Protein AF-A0A0C3CLH8-F1 (afdb_monomer_lite)

Secondary structure (DSSP, 8-state):
--EEPPEEEEEEEE-TT---SS---TT-HHHHHHHTEEEEEESSS---HHHHHHHHHHHHHHHHHHHTT-SSS---EEE-SS-EEE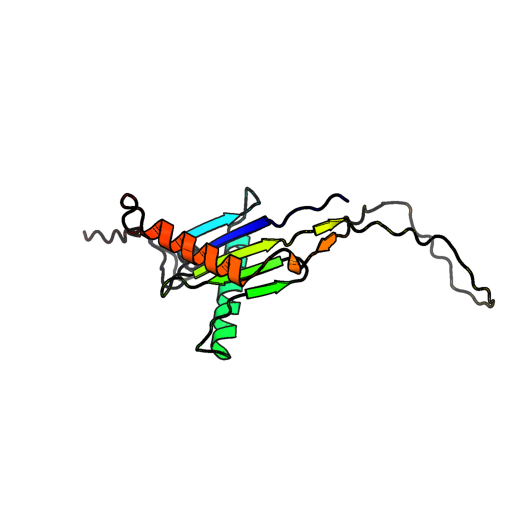EEEEETTEEEEEEEEPPEEEPP-----------------------------PPPPEEE-GGG--HHHHHHHHHHHHHHHHH-TTS------------

Structure (mmCIF, N/CA/C/O backbone):
data_AF-A0A0C3CLH8-F1
#
_entry.id   AF-A0A0C3CLH8-F1
#
loop_
_atom_site.group_PDB
_atom_site.id
_atom_site.type_symbol
_atom_site.label_atom_id
_atom_site.label_alt_id
_atom_site.label_comp_id
_atom_site.label_asym_id
_atom_site.label_entity_id
_atom_site.label_seq_id
_atom_site.pdbx_PDB_ins_code
_atom_site.Cartn_x
_atom_site.Cartn_y
_atom_site.Cartn_z
_atom_site.occupancy
_atom_site.B_iso_or_equiv
_atom_site.auth_seq_id
_atom_site.auth_comp_id
_atom_site.auth_asym_id
_atom_site.auth_atom_id
_atom_site.pdbx_PDB_model_num
ATOM 1 N N . MET A 1 1 ? 15.131 -11.793 -25.427 1.00 56.31 1 MET A N 1
ATOM 2 C CA . MET A 1 1 ? 14.431 -10.595 -24.914 1.00 56.31 1 MET A CA 1
ATOM 3 C C . MET A 1 1 ? 14.624 -10.549 -23.406 1.00 56.31 1 MET A C 1
ATOM 5 O O . MET A 1 1 ? 14.228 -11.497 -22.740 1.00 56.31 1 MET A O 1
ATOM 9 N N . SER A 1 2 ? 15.287 -9.527 -22.866 1.00 78.94 2 SER A N 1
ATOM 10 C CA . SER A 1 2 ? 15.474 -9.375 -21.417 1.00 78.94 2 SER A CA 1
ATOM 11 C C . SER A 1 2 ? 14.158 -8.915 -20.776 1.00 78.94 2 SER A C 1
ATOM 13 O O . SER A 1 2 ? 13.813 -7.735 -20.797 1.00 78.94 2 SER A O 1
ATOM 15 N N . ARG A 1 3 ? 13.374 -9.865 -20.256 1.00 85.56 3 ARG A N 1
ATOM 16 C CA . ARG A 1 3 ? 12.153 -9.575 -19.494 1.00 85.56 3 ARG A CA 1
ATOM 17 C C . ARG A 1 3 ? 12.510 -9.435 -18.019 1.00 85.56 3 ARG A C 1
ATOM 19 O O . ARG A 1 3 ? 13.111 -10.337 -17.444 1.00 85.56 3 ARG A O 1
ATOM 26 N N . VAL A 1 4 ? 12.111 -8.326 -17.410 1.00 90.69 4 VAL A N 1
ATOM 27 C CA . VAL A 1 4 ? 12.190 -8.128 -15.961 1.00 90.69 4 VAL A CA 1
ATOM 28 C C . VAL A 1 4 ? 10.922 -8.725 -15.338 1.00 90.69 4 VAL A C 1
ATOM 30 O O . VAL A 1 4 ? 9.822 -8.389 -15.795 1.00 90.69 4 VAL A O 1
ATOM 33 N N . PRO A 1 5 ? 11.037 -9.629 -14.347 1.00 91.88 5 PRO A N 1
ATOM 34 C CA . PRO A 1 5 ? 9.878 -10.248 -13.709 1.00 91.88 5 PRO A CA 1
ATOM 35 C C . PRO A 1 5 ? 9.085 -9.236 -12.864 1.00 91.88 5 PRO A C 1
ATOM 37 O O . PRO A 1 5 ? 9.619 -8.176 -12.521 1.00 91.88 5 PRO A O 1
ATOM 40 N N . PRO A 1 6 ? 7.827 -9.551 -12.502 1.00 92.69 6 PRO A N 1
ATOM 41 C CA . PRO A 1 6 ? 7.066 -8.731 -11.573 1.00 92.69 6 PRO A CA 1
ATOM 42 C C . PRO A 1 6 ? 7.762 -8.652 -10.214 1.00 92.69 6 PRO A C 1
ATOM 44 O O . PRO A 1 6 ? 8.416 -9.606 -9.785 1.00 92.69 6 PRO A O 1
ATOM 47 N N . GLY A 1 7 ? 7.592 -7.538 -9.510 1.00 92.75 7 GLY A N 1
ATOM 48 C CA . GLY A 1 7 ? 8.218 -7.346 -8.206 1.00 92.75 7 GLY A CA 1
ATOM 49 C C . GLY A 1 7 ? 7.433 -6.417 -7.296 1.00 92.75 7 GLY A C 1
ATOM 50 O O . GLY A 1 7 ? 6.790 -5.473 -7.752 1.00 92.75 7 GLY A O 1
ATOM 51 N N . LEU A 1 8 ? 7.514 -6.670 -5.991 1.00 93.00 8 LEU A N 1
ATOM 52 C CA . LEU A 1 8 ? 6.952 -5.783 -4.978 1.00 93.00 8 LEU A CA 1
ATOM 53 C C . LEU A 1 8 ? 7.751 -4.471 -4.949 1.00 93.00 8 LEU A C 1
ATOM 55 O O . LEU A 1 8 ? 8.975 -4.486 -4.827 1.00 93.00 8 LEU A O 1
ATOM 59 N N . LEU A 1 9 ? 7.056 -3.343 -5.076 1.00 93.00 9 LEU A N 1
ATOM 60 C CA . LEU A 1 9 ? 7.631 -2.006 -4.944 1.00 93.00 9 LEU A CA 1
ATOM 61 C C . LEU A 1 9 ? 7.629 -1.559 -3.491 1.00 93.00 9 LEU A C 1
ATOM 63 O O . LEU A 1 9 ? 8.663 -1.136 -2.991 1.00 93.00 9 LEU A O 1
ATOM 67 N N . TYR A 1 10 ? 6.479 -1.650 -2.831 1.00 94.50 10 TYR A N 1
ATOM 68 C CA . TYR A 1 10 ? 6.347 -1.393 -1.405 1.00 94.50 10 TYR A CA 1
ATOM 69 C C . TYR A 1 10 ? 5.142 -2.143 -0.840 1.00 94.50 10 TYR A C 1
ATOM 71 O O . TYR A 1 10 ? 4.209 -2.492 -1.570 1.00 94.50 10 TYR A O 1
ATOM 79 N N . LEU A 1 11 ? 5.180 -2.388 0.464 1.00 94.19 11 LEU A N 1
ATOM 80 C CA . LEU A 1 11 ? 4.078 -2.934 1.237 1.00 94.19 11 LEU A CA 1
ATOM 81 C C . LEU A 1 11 ? 3.974 -2.176 2.553 1.00 94.19 11 LEU A C 1
ATOM 83 O O . LEU A 1 11 ? 4.972 -1.955 3.240 1.00 94.19 11 LEU A O 1
ATOM 87 N N . THR A 1 12 ? 2.747 -1.828 2.903 1.00 93.81 12 THR A N 1
ATOM 88 C CA . THR A 1 12 ? 2.417 -1.077 4.102 1.00 93.81 12 THR A CA 1
ATOM 89 C C . THR A 1 12 ? 1.285 -1.762 4.840 1.00 93.81 12 THR A C 1
ATOM 91 O O . THR A 1 12 ? 0.304 -2.185 4.231 1.00 93.81 12 THR A O 1
ATOM 94 N N . ILE A 1 13 ? 1.404 -1.832 6.159 1.00 93.00 13 ILE A N 1
ATOM 95 C CA . ILE A 1 13 ? 0.320 -2.215 7.055 1.00 93.00 13 ILE A CA 1
ATOM 96 C C . ILE A 1 13 ? 0.004 -0.988 7.895 1.00 93.00 13 ILE A C 1
ATOM 98 O O . ILE A 1 13 ? 0.899 -0.421 8.526 1.00 93.00 13 ILE A O 1
ATOM 102 N N . TYR A 1 14 ? -1.252 -0.564 7.884 1.00 92.69 14 TYR A N 1
ATOM 103 C CA . TYR A 1 14 ? -1.692 0.600 8.635 1.00 92.69 14 TYR A CA 1
ATOM 104 C C . TYR A 1 14 ? -3.032 0.342 9.317 1.00 92.69 14 TYR A C 1
ATOM 106 O O . TYR A 1 14 ? -3.821 -0.503 8.892 1.00 92.69 14 TYR A O 1
ATOM 114 N N . ASN A 1 15 ? -3.273 1.084 10.391 1.00 91.88 15 ASN A N 1
ATOM 115 C CA . ASN A 1 15 ? -4.523 1.097 11.119 1.00 91.88 15 ASN A CA 1
ATOM 116 C C . ASN A 1 15 ? -4.954 2.561 11.359 1.00 91.88 15 ASN A C 1
ATOM 118 O O . ASN A 1 15 ? -4.298 3.261 12.130 1.00 91.88 15 ASN A O 1
ATOM 122 N N . PRO A 1 16 ? -6.039 3.032 10.710 1.00 86.88 16 PRO A N 1
ATOM 123 C CA . PRO A 1 16 ? -6.543 4.403 10.838 1.00 86.88 16 PRO A CA 1
ATOM 124 C C . PRO A 1 16 ? -7.068 4.799 12.224 1.00 86.88 16 PRO A C 1
ATOM 126 O O . PRO A 1 16 ? -7.393 5.959 12.421 1.00 86.88 16 PRO A O 1
ATOM 129 N N . THR A 1 17 ? -7.219 3.866 13.167 1.00 86.81 17 THR A N 1
ATOM 130 C CA . THR A 1 17 ? -7.738 4.164 14.512 1.00 86.81 17 THR A CA 1
ATOM 131 C C . THR A 1 17 ? -6.631 4.364 15.545 1.00 86.81 17 THR A C 1
ATOM 133 O O . THR A 1 17 ? -6.925 4.607 16.716 1.00 86.81 17 THR A O 1
ATOM 136 N N . LEU A 1 18 ? -5.363 4.194 15.159 1.00 84.44 18 LEU A N 1
ATOM 137 C CA . LEU A 1 18 ? -4.230 4.389 16.060 1.00 84.44 18 LEU A CA 1
ATOM 138 C C . LEU A 1 18 ? -3.976 5.872 16.289 1.00 84.44 18 LEU A C 1
ATOM 140 O O . LEU A 1 18 ? -3.950 6.655 15.35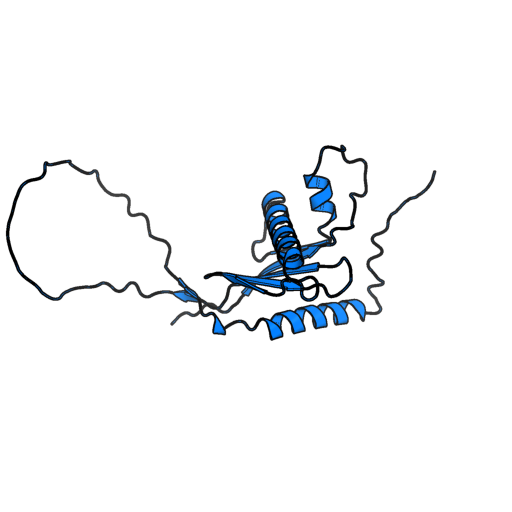1 1.00 84.44 18 LEU A O 1
ATOM 144 N N . ARG A 1 19 ? -3.734 6.243 17.542 1.00 79.75 19 ARG A N 1
ATOM 145 C CA . ARG A 1 19 ? -3.340 7.604 17.909 1.00 79.75 19 ARG A CA 1
ATOM 146 C C . ARG A 1 19 ? -1.855 7.645 18.259 1.00 79.75 19 ARG A C 1
ATOM 148 O O . ARG A 1 19 ? -1.328 6.628 18.723 1.00 79.75 19 ARG A O 1
ATOM 155 N N . PRO A 1 20 ? -1.181 8.792 18.078 1.00 77.56 20 PRO A N 1
ATOM 156 C CA . PRO A 1 20 ? 0.191 8.956 18.529 1.00 77.56 20 PRO A CA 1
ATOM 157 C C . PRO A 1 20 ? 0.324 8.655 20.020 1.00 77.56 20 PRO A C 1
ATOM 159 O O . PRO A 1 20 ? -0.427 9.168 20.848 1.00 77.56 20 PRO A O 1
ATOM 162 N N . THR A 1 21 ? 1.300 7.828 20.375 1.00 65.50 21 THR A N 1
ATOM 163 C CA . THR A 1 21 ? 1.687 7.608 21.769 1.00 65.50 21 THR A CA 1
ATOM 164 C C . THR A 1 21 ? 2.723 8.659 22.161 1.00 65.50 21 THR A C 1
ATOM 166 O O . THR A 1 21 ? 3.905 8.493 21.865 1.00 65.50 21 THR A O 1
ATOM 169 N N . GLY A 1 22 ? 2.291 9.754 22.792 1.00 67.81 22 GLY A N 1
ATOM 170 C CA . GLY A 1 22 ? 3.173 10.806 23.313 1.00 67.81 22 GLY A CA 1
ATOM 171 C C . GLY A 1 22 ? 2.534 12.196 23.307 1.00 67.81 22 GLY A C 1
ATOM 172 O O . GLY A 1 22 ? 1.442 12.381 22.775 1.00 67.81 22 GLY A O 1
ATOM 173 N N . PHE A 1 23 ? 3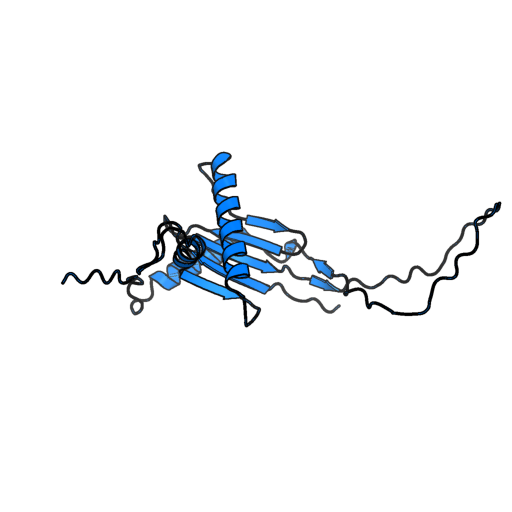.226 13.179 23.891 1.00 60.28 23 PHE A N 1
ATOM 174 C CA . PHE A 1 23 ? 2.871 14.591 23.732 1.00 60.28 23 PHE A CA 1
ATOM 175 C C . PHE A 1 23 ? 3.226 15.029 22.312 1.00 60.28 23 PHE A C 1
ATOM 177 O O . PHE A 1 23 ? 4.373 15.359 22.017 1.00 60.28 23 PHE A O 1
ATOM 184 N N . VAL A 1 24 ? 2.236 14.989 21.432 1.00 68.81 24 VAL A N 1
ATOM 185 C CA . VAL A 1 24 ? 2.304 15.562 20.091 1.00 68.81 24 VAL A CA 1
ATOM 186 C C . VAL A 1 24 ? 1.574 16.898 20.142 1.00 68.81 24 VAL A C 1
ATOM 188 O O . VAL A 1 24 ? 0.531 17.007 20.792 1.00 68.81 24 VAL A O 1
ATOM 191 N N . SER A 1 25 ? 2.141 17.936 19.525 1.00 70.69 25 SER A N 1
ATOM 192 C CA . SER A 1 25 ? 1.422 19.200 19.382 1.00 70.69 25 SER A CA 1
ATOM 193 C C . SER A 1 25 ? 0.125 18.943 18.610 1.00 70.69 25 SER A C 1
ATOM 195 O O . SER A 1 25 ? 0.184 18.259 17.592 1.00 70.69 25 SER A O 1
ATOM 197 N N . PRO A 1 26 ? -1.020 19.492 19.039 1.00 64.38 26 PRO A N 1
ATOM 198 C CA . PRO A 1 26 ? -2.312 19.235 18.396 1.00 64.38 26 PRO A CA 1
ATOM 199 C C . PRO A 1 26 ? -2.372 19.649 16.914 1.00 64.38 26 PRO A C 1
ATOM 201 O O . PRO A 1 26 ? -3.283 19.221 16.220 1.00 64.38 26 PRO A O 1
ATOM 204 N N . ASP A 1 27 ? -1.397 20.427 16.432 1.00 72.06 27 ASP A N 1
ATOM 205 C CA . ASP A 1 27 ? -1.274 20.853 15.032 1.00 72.06 27 ASP A CA 1
ATOM 206 C C . ASP A 1 27 ? -0.330 19.971 14.176 1.00 72.06 27 ASP A C 1
ATOM 208 O O . ASP A 1 27 ? -0.108 20.274 13.006 1.00 72.06 27 ASP A O 1
ATOM 212 N N . ASP A 1 28 ? 0.269 18.901 14.719 1.00 80.31 28 ASP A N 1
ATOM 213 C CA . ASP A 1 28 ? 1.159 18.006 13.950 1.00 80.31 28 ASP A CA 1
ATOM 214 C C . ASP A 1 28 ? 0.369 16.833 13.342 1.00 80.31 28 ASP A C 1
ATOM 216 O O . ASP A 1 28 ? 0.446 15.687 13.793 1.00 80.31 28 ASP A O 1
ATOM 220 N N . GLU A 1 29 ? -0.409 17.139 12.298 1.00 80.12 29 GLU A N 1
ATOM 221 C CA . GLU A 1 29 ? -1.195 16.159 11.530 1.00 80.12 29 GLU A CA 1
ATOM 222 C C . GLU A 1 29 ? -0.312 15.023 10.979 1.00 80.12 29 GLU A C 1
ATOM 224 O O . GLU A 1 29 ? -0.690 13.849 11.016 1.00 80.12 29 GLU A O 1
ATOM 229 N N . ASP A 1 30 ? 0.916 15.335 10.549 1.00 84.38 30 ASP A N 1
ATOM 230 C CA . ASP A 1 30 ? 1.861 14.340 10.037 1.00 84.38 30 ASP A CA 1
ATOM 231 C C . ASP A 1 30 ? 2.225 13.296 11.106 1.00 84.38 30 ASP A C 1
ATOM 233 O O . ASP A 1 30 ? 2.570 12.150 10.783 1.00 84.38 30 ASP A O 1
ATOM 237 N N . ALA A 1 31 ? 2.265 13.677 12.387 1.00 82.81 31 ALA A N 1
ATOM 238 C CA . ALA A 1 31 ? 2.549 12.756 13.485 1.00 82.81 31 ALA A CA 1
ATOM 239 C C . ALA A 1 31 ? 1.366 11.815 13.752 1.00 82.81 31 ALA A C 1
ATOM 241 O O . ALA A 1 31 ? 1.582 10.623 13.999 1.00 82.81 31 ALA A O 1
ATOM 242 N N . GLU A 1 32 ? 0.132 12.305 13.618 1.00 83.31 32 GLU A N 1
ATOM 243 C CA . GLU A 1 32 ? -1.074 11.470 13.635 1.00 83.31 32 GLU A CA 1
ATOM 244 C C . GLU A 1 32 ? -1.087 10.481 12.471 1.00 83.31 32 GLU A C 1
ATOM 246 O O . GLU A 1 32 ? -1.278 9.276 12.657 1.00 83.31 32 GLU A O 1
ATOM 251 N N . GLU A 1 33 ? -0.796 10.951 11.258 1.00 85.56 33 GLU A N 1
ATOM 252 C CA . GLU A 1 33 ? -0.724 10.087 10.087 1.00 85.56 33 GLU A CA 1
ATOM 253 C C . GLU A 1 33 ? 0.354 9.011 10.215 1.00 85.56 33 GLU A C 1
ATOM 255 O O . GLU A 1 33 ? 0.122 7.852 9.853 1.00 85.56 33 GLU A O 1
ATOM 260 N N . GLN A 1 34 ? 1.504 9.375 10.780 1.00 86.44 34 GLN A N 1
ATOM 261 C CA . GLN A 1 34 ? 2.609 8.459 11.021 1.00 86.44 34 GLN A CA 1
ATOM 262 C C . GLN A 1 34 ? 2.248 7.368 12.034 1.00 86.44 34 GLN A C 1
ATOM 264 O O . GLN A 1 34 ? 2.661 6.220 11.851 1.00 86.44 34 GLN A O 1
ATOM 269 N N . ALA A 1 35 ? 1.473 7.697 13.071 1.00 87.31 35 ALA A N 1
ATOM 270 C CA . ALA A 1 35 ? 1.040 6.741 14.089 1.00 87.31 35 ALA A CA 1
ATOM 271 C C . ALA A 1 35 ? 0.121 5.647 13.523 1.00 87.31 35 ALA A C 1
ATOM 273 O O . ALA A 1 35 ? 0.106 4.523 14.025 1.00 87.31 35 ALA A O 1
ATOM 274 N N . HIS A 1 36 ? -0.597 5.939 12.435 1.00 89.94 36 HIS A N 1
ATOM 275 C CA . HIS A 1 36 ? -1.405 4.941 11.744 1.00 89.94 36 HIS A CA 1
ATOM 276 C C . HIS A 1 36 ? -0.565 3.850 11.065 1.00 89.94 36 HIS A C 1
ATOM 278 O O . HIS A 1 36 ? -1.088 2.773 10.783 1.00 89.94 36 HIS A O 1
ATOM 284 N N . ILE A 1 37 ? 0.711 4.095 10.759 1.00 91.50 37 ILE A N 1
ATOM 285 C CA . ILE A 1 37 ? 1.551 3.168 9.994 1.00 91.50 37 ILE A CA 1
ATOM 286 C C . ILE A 1 37 ? 2.254 2.202 10.947 1.00 91.50 37 ILE A C 1
ATOM 288 O O . ILE A 1 37 ? 3.175 2.571 11.667 1.00 91.50 37 ILE A O 1
ATOM 292 N N . LEU A 1 38 ? 1.849 0.934 10.903 1.00 90.38 38 LEU A N 1
ATOM 293 C CA . LEU A 1 38 ? 2.409 -0.128 11.741 1.00 90.38 38 LEU A CA 1
ATOM 294 C C . LEU A 1 38 ? 3.663 -0.752 11.138 1.00 90.38 38 LEU A C 1
ATOM 296 O O . LEU A 1 38 ? 4.578 -1.159 11.850 1.00 90.38 38 LEU A O 1
ATOM 300 N N . PHE A 1 39 ? 3.680 -0.882 9.816 1.00 90.81 39 PHE A N 1
ATOM 301 C CA . PHE A 1 39 ? 4.782 -1.497 9.099 1.00 90.81 39 PHE A CA 1
ATOM 302 C C . PHE A 1 39 ? 4.884 -0.905 7.705 1.00 90.81 39 PHE A C 1
ATOM 304 O O . PHE A 1 39 ? 3.876 -0.768 7.016 1.00 90.81 39 PHE A O 1
ATOM 311 N N . TYR A 1 40 ? 6.105 -0.610 7.273 1.00 91.88 40 TYR A N 1
ATOM 312 C CA . TYR A 1 40 ? 6.389 -0.159 5.921 1.00 91.88 40 TYR A CA 1
ATOM 313 C C . TYR A 1 40 ? 7.663 -0.824 5.415 1.00 91.88 40 TYR A C 1
ATOM 315 O O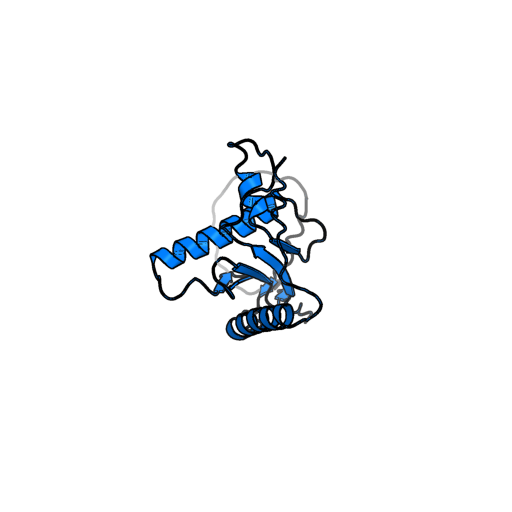 . TYR A 1 40 ? 8.695 -0.824 6.085 1.00 91.88 40 TYR A O 1
ATOM 323 N N . THR A 1 41 ? 7.604 -1.373 4.208 1.00 92.00 41 THR A N 1
ATOM 324 C CA . THR A 1 41 ? 8.767 -1.898 3.499 1.00 92.00 41 THR A CA 1
ATOM 325 C C . THR A 1 41 ? 8.724 -1.461 2.044 1.00 92.00 41 THR A C 1
ATOM 327 O O . THR A 1 41 ? 7.655 -1.345 1.449 1.00 92.00 41 THR A O 1
ATOM 330 N N . SER A 1 42 ? 9.891 -1.212 1.461 1.00 92.31 42 SER A N 1
ATOM 331 C CA . SER A 1 42 ? 10.043 -0.785 0.074 1.00 92.31 42 SER A CA 1
ATOM 332 C C . SER A 1 42 ? 11.233 -1.488 -0.560 1.00 92.31 42 SER A C 1
ATOM 334 O O . SER A 1 42 ? 12.199 -1.847 0.114 1.00 92.31 42 SER A O 1
ATOM 336 N N . ARG A 1 43 ? 11.176 -1.661 -1.881 1.00 88.25 43 ARG A N 1
ATOM 337 C CA . ARG A 1 43 ? 12.303 -2.121 -2.699 1.00 88.25 43 ARG A CA 1
ATOM 338 C C . ARG A 1 43 ? 13.467 -1.130 -2.650 1.00 88.25 43 ARG A C 1
ATOM 340 O O . ARG A 1 43 ? 14.621 -1.523 -2.795 1.00 88.25 43 ARG A O 1
ATOM 347 N N . GLU A 1 44 ? 13.170 0.152 -2.461 1.00 86.62 44 GLU A N 1
ATOM 348 C CA . GLU A 1 44 ? 14.174 1.195 -2.265 1.00 86.62 44 GLU A CA 1
ATOM 349 C C . GLU A 1 44 ? 14.605 1.235 -0.792 1.00 86.62 44 GLU A C 1
ATOM 351 O O . GLU A 1 44 ? 13.763 1.340 0.097 1.00 86.62 44 GLU A O 1
ATOM 356 N N . ARG A 1 45 ? 15.920 1.171 -0.528 1.00 73.06 45 ARG A N 1
ATOM 357 C CA . ARG A 1 45 ? 16.468 1.074 0.843 1.00 73.06 45 ARG A CA 1
ATOM 358 C C . ARG A 1 45 ? 16.156 2.274 1.738 1.00 73.06 45 ARG A C 1
ATOM 360 O O . ARG A 1 45 ? 16.164 2.114 2.952 1.00 73.06 45 ARG A O 1
ATOM 367 N N . ALA A 1 46 ? 15.925 3.453 1.167 1.00 79.25 46 ALA A N 1
ATOM 368 C CA . ALA A 1 46 ? 15.660 4.673 1.918 1.00 79.25 46 ALA A CA 1
ATOM 369 C C . ALA A 1 46 ? 14.439 5.382 1.328 1.00 79.25 46 ALA A C 1
ATOM 371 O O . ALA A 1 46 ? 14.523 6.018 0.279 1.00 79.25 46 ALA A O 1
ATOM 372 N N . VAL A 1 47 ? 13.297 5.254 2.002 1.00 85.19 47 VAL A N 1
ATOM 373 C CA . VAL A 1 47 ? 12.078 5.999 1.677 1.00 85.19 47 VAL A CA 1
ATOM 374 C C . VAL A 1 47 ? 11.907 7.105 2.711 1.00 85.19 47 VAL A C 1
ATOM 376 O O . VAL A 1 47 ? 11.998 6.851 3.910 1.00 85.19 47 VAL A O 1
ATOM 379 N N . SER A 1 48 ? 11.687 8.337 2.251 1.00 89.75 48 SER A N 1
ATOM 380 C CA . SER A 1 48 ? 11.417 9.472 3.136 1.00 89.75 48 SER A CA 1
ATOM 381 C C . SER A 1 48 ? 10.052 9.336 3.815 1.00 89.75 48 SER A C 1
ATOM 383 O O . SER A 1 48 ? 9.119 8.766 3.245 1.00 89.75 48 SER A O 1
ATOM 385 N N . ARG A 1 49 ? 9.918 9.927 5.010 1.00 88.19 49 ARG A N 1
ATOM 386 C CA . ARG A 1 49 ? 8.644 10.013 5.744 1.00 88.19 49 ARG A CA 1
ATOM 387 C C . ARG A 1 49 ? 7.522 10.559 4.857 1.00 88.19 49 ARG A C 1
ATOM 389 O O . ARG A 1 49 ? 6.509 9.897 4.693 1.00 88.19 49 ARG A O 1
ATOM 396 N N . ASP A 1 50 ? 7.755 11.698 4.207 1.00 90.06 50 ASP A N 1
ATOM 397 C CA . ASP A 1 50 ? 6.796 12.345 3.298 1.00 90.06 50 ASP A CA 1
ATOM 398 C C . ASP A 1 50 ? 6.316 11.407 2.174 1.00 90.06 50 ASP A C 1
ATOM 400 O O . ASP A 1 50 ? 5.122 11.316 1.895 1.00 90.06 50 ASP A O 1
ATOM 404 N N . ARG A 1 51 ? 7.210 10.611 1.568 1.00 91.12 51 ARG A N 1
ATOM 405 C CA . ARG A 1 51 ? 6.810 9.651 0.526 1.00 91.12 51 ARG A CA 1
ATOM 406 C C . ARG A 1 51 ? 5.938 8.529 1.082 1.00 91.12 51 ARG A C 1
ATOM 408 O O . ARG A 1 51 ? 4.992 8.116 0.413 1.00 91.12 51 ARG A O 1
ATOM 415 N N . MET A 1 52 ? 6.262 8.030 2.269 1.00 91.50 52 MET A N 1
ATOM 416 C CA . MET A 1 52 ? 5.473 7.003 2.943 1.00 91.50 52 MET A CA 1
ATOM 417 C C . MET A 1 52 ? 4.084 7.534 3.332 1.00 91.50 52 MET A C 1
ATOM 419 O O . MET A 1 52 ? 3.089 6.883 3.012 1.00 91.50 52 MET A O 1
ATOM 423 N N . LEU A 1 53 ? 4.007 8.727 3.934 1.00 91.69 53 LEU A N 1
ATOM 424 C CA . LEU A 1 53 ? 2.747 9.383 4.299 1.00 91.69 53 LEU A CA 1
ATOM 425 C C . LEU A 1 53 ? 1.862 9.601 3.071 1.00 91.69 53 LEU A C 1
ATOM 427 O O . LEU A 1 53 ? 0.730 9.130 3.044 1.00 91.69 53 LEU A O 1
ATOM 431 N N . ARG A 1 54 ? 2.408 10.157 1.981 1.00 92.75 54 ARG A N 1
ATOM 432 C CA . ARG A 1 54 ? 1.665 10.339 0.721 1.00 92.75 54 ARG A CA 1
ATOM 433 C C . ARG A 1 54 ? 1.123 9.033 0.144 1.00 92.75 54 ARG A C 1
ATOM 435 O O . ARG A 1 54 ? 0.009 9.009 -0.372 1.00 92.75 54 ARG A O 1
ATOM 442 N N . GLN A 1 55 ? 1.896 7.946 0.203 1.00 92.19 55 GLN A N 1
ATOM 443 C CA . GLN A 1 55 ? 1.443 6.639 -0.286 1.00 92.19 55 GLN A CA 1
ATOM 444 C C . GLN A 1 55 ? 0.277 6.093 0.543 1.00 92.19 55 GLN A C 1
ATOM 446 O O . GLN A 1 55 ? -0.683 5.569 -0.022 1.00 92.19 55 GLN A O 1
ATOM 451 N N . VAL A 1 56 ? 0.345 6.225 1.868 1.00 91.94 56 VAL A N 1
ATOM 452 C CA . VAL A 1 56 ? -0.715 5.765 2.773 1.00 91.94 56 VAL A CA 1
ATOM 453 C C . VAL A 1 56 ? -1.945 6.663 2.695 1.00 91.94 56 VAL A C 1
ATOM 455 O O . VAL A 1 56 ? -3.054 6.145 2.594 1.00 91.94 56 VAL A O 1
ATOM 458 N N . GLY A 1 57 ? -1.765 7.983 2.680 1.00 92.75 57 GLY A N 1
ATOM 459 C CA . GLY A 1 57 ? -2.839 8.961 2.515 1.00 92.75 57 GLY A CA 1
ATOM 460 C C . GLY A 1 57 ? -3.612 8.743 1.216 1.00 92.75 57 GLY A C 1
ATOM 461 O O . GLY A 1 57 ? -4.839 8.688 1.234 1.00 92.75 57 GLY A O 1
ATOM 462 N N . LEU A 1 58 ? -2.911 8.486 0.103 1.00 92.31 58 LEU A N 1
ATOM 463 C CA . LEU A 1 58 ? -3.556 8.137 -1.165 1.00 92.31 58 LEU A CA 1
ATOM 464 C C . LEU A 1 58 ? -4.368 6.838 -1.058 1.00 92.31 58 LEU A C 1
ATOM 466 O O . LEU A 1 58 ? -5.505 6.792 -1.517 1.00 92.31 58 LEU A O 1
ATOM 470 N N . ALA A 1 59 ? -3.813 5.791 -0.441 1.00 91.19 59 ALA A N 1
ATOM 471 C CA . ALA A 1 59 ? -4.528 4.529 -0.261 1.00 91.19 59 ALA A CA 1
ATOM 472 C C . ALA A 1 59 ? -5.800 4.707 0.586 1.00 91.19 59 ALA A C 1
ATOM 474 O O . ALA A 1 59 ? -6.856 4.209 0.202 1.00 91.19 59 ALA A O 1
ATOM 475 N N . LYS A 1 60 ? -5.720 5.465 1.688 1.00 90.94 60 LYS A N 1
ATOM 476 C CA . LYS A 1 60 ? -6.871 5.806 2.538 1.00 90.94 60 LYS A CA 1
ATOM 477 C C . LYS A 1 60 ? -7.938 6.574 1.763 1.00 90.94 60 LYS A C 1
ATOM 479 O O . LYS A 1 60 ? -9.110 6.216 1.823 1.00 90.94 60 LYS A O 1
ATOM 484 N N . ALA A 1 61 ? -7.528 7.595 1.010 1.00 91.25 61 ALA A N 1
ATOM 485 C CA . ALA A 1 61 ? -8.438 8.397 0.204 1.00 91.25 61 ALA A CA 1
ATOM 486 C C . ALA A 1 61 ? -9.166 7.544 -0.842 1.00 91.25 61 ALA A C 1
ATOM 488 O O . ALA A 1 61 ? -10.368 7.700 -1.017 1.00 91.25 61 ALA A O 1
ATOM 489 N N . LEU A 1 62 ? -8.465 6.610 -1.494 1.00 90.81 62 LEU A N 1
ATOM 490 C CA . LEU A 1 62 ? -9.052 5.710 -2.490 1.00 90.81 62 LEU A CA 1
ATOM 491 C C . LEU A 1 62 ? -10.051 4.723 -1.876 1.00 90.81 62 LEU A C 1
ATOM 493 O O . LEU A 1 62 ? -11.112 4.506 -2.455 1.00 90.81 62 LEU A O 1
ATOM 497 N N . VAL A 1 63 ? -9.739 4.157 -0.705 1.00 88.31 63 VAL A N 1
ATOM 498 C CA . VAL A 1 63 ? -10.670 3.283 0.026 1.00 88.31 63 VAL A CA 1
ATOM 499 C C . VAL A 1 63 ? -11.919 4.065 0.434 1.00 88.31 63 VAL A C 1
ATOM 501 O O . VAL A 1 63 ? -13.016 3.678 0.041 1.00 88.31 63 VAL A O 1
ATOM 504 N N . ASN A 1 64 ? -11.757 5.206 1.109 1.00 89.19 64 ASN A N 1
ATOM 505 C CA . ASN A 1 64 ? -12.876 6.045 1.547 1.00 89.19 64 ASN A CA 1
ATOM 506 C C . ASN A 1 64 ? -13.729 6.528 0.363 1.00 89.19 64 ASN A C 1
ATOM 508 O O . ASN A 1 64 ? -14.952 6.491 0.411 1.00 89.19 64 ASN A O 1
ATOM 512 N N . PHE A 1 65 ? -13.089 6.925 -0.741 1.00 89.94 65 PHE A N 1
ATOM 513 C CA . PHE A 1 65 ? -13.790 7.293 -1.968 1.00 89.94 65 PHE A CA 1
ATOM 514 C C . PHE A 1 65 ? -14.595 6.120 -2.532 1.00 89.94 65 PHE A C 1
ATOM 516 O O . PHE A 1 65 ? -15.739 6.312 -2.921 1.00 89.94 65 PHE A O 1
ATOM 523 N N . SER A 1 66 ? -14.038 4.905 -2.556 1.00 87.62 66 SER A N 1
ATOM 524 C CA . SER A 1 66 ? -14.765 3.727 -3.044 1.00 87.62 66 SER A CA 1
ATOM 525 C C . SER A 1 66 ? -15.953 3.344 -2.160 1.00 87.62 66 SER A C 1
ATOM 527 O O . SER A 1 66 ? -17.012 3.010 -2.685 1.00 87.62 66 SER A O 1
ATOM 529 N N . GLU A 1 67 ? -15.819 3.477 -0.839 1.00 86.19 67 GLU A N 1
ATOM 530 C CA . GLU A 1 67 ? -16.891 3.188 0.120 1.00 86.19 67 GLU A CA 1
ATOM 531 C C . GLU A 1 67 ? -18.111 4.096 -0.087 1.00 86.19 67 GLU A C 1
ATOM 533 O O . GLU A 1 67 ? -19.241 3.653 0.120 1.00 86.19 67 GLU A O 1
ATOM 538 N N . MET A 1 68 ? -17.913 5.325 -0.587 1.00 86.56 68 MET A N 1
ATOM 539 C CA . MET A 1 68 ? -19.014 6.229 -0.950 1.00 86.56 68 MET A CA 1
ATOM 540 C C . MET A 1 68 ? -19.893 5.692 -2.092 1.00 86.56 68 MET A C 1
ATOM 542 O O . MET A 1 68 ? -21.059 6.073 -2.184 1.00 86.56 68 MET A O 1
ATOM 546 N N . PHE A 1 69 ? -19.364 4.822 -2.960 1.00 85.31 69 PHE A N 1
ATOM 547 C CA . PHE A 1 69 ? -20.115 4.213 -4.068 1.00 85.31 69 PHE A CA 1
ATOM 548 C C . PHE A 1 69 ? -20.548 2.777 -3.765 1.00 85.31 69 PHE A C 1
ATOM 550 O O . PHE A 1 69 ? -21.590 2.337 -4.250 1.00 85.31 69 PHE A O 1
ATOM 557 N N . SER A 1 70 ? -19.765 2.045 -2.973 1.00 77.25 70 SER A N 1
ATOM 558 C CA . SER A 1 70 ? -20.008 0.642 -2.646 1.00 77.25 70 SER A CA 1
ATOM 559 C C . SER A 1 70 ? -19.671 0.342 -1.185 1.00 77.25 70 SER A C 1
ATOM 561 O O . SER A 1 70 ? -18.552 -0.035 -0.848 1.00 77.25 70 SER A O 1
ATOM 563 N N . ALA A 1 71 ? -20.677 0.430 -0.312 1.00 71.50 71 ALA A N 1
ATOM 564 C CA . ALA A 1 71 ? -20.523 0.143 1.118 1.00 71.50 71 ALA A CA 1
ATOM 565 C C . ALA A 1 71 ? -20.220 -1.339 1.428 1.00 71.50 71 ALA A C 1
ATOM 567 O O . ALA A 1 71 ? -19.765 -1.668 2.519 1.00 71.50 71 ALA A O 1
ATOM 568 N N . THR A 1 72 ? -20.515 -2.249 0.494 1.00 67.25 72 THR A N 1
ATOM 569 C CA . THR A 1 72 ? -20.414 -3.704 0.705 1.00 67.25 72 THR A CA 1
ATOM 570 C C . THR A 1 72 ? -19.092 -4.297 0.223 1.00 67.25 72 THR A C 1
ATOM 572 O O . THR A 1 72 ? -18.684 -5.342 0.724 1.00 67.25 72 THR A O 1
ATOM 575 N N . GLU A 1 73 ? -18.412 -3.639 -0.718 1.00 69.81 73 GLU A N 1
ATOM 576 C CA . GLU A 1 73 ? -17.137 -4.099 -1.270 1.00 69.81 73 GLU A CA 1
ATOM 577 C C . GLU A 1 73 ? -16.131 -2.940 -1.306 1.00 69.81 73 GLU A C 1
ATOM 579 O O . GLU A 1 73 ? -16.247 -2.057 -2.162 1.00 69.81 73 GLU A O 1
ATOM 584 N N . PRO A 1 74 ? -15.144 -2.909 -0.390 1.00 69.19 74 PRO A N 1
ATOM 585 C CA . PRO A 1 74 ? -14.090 -1.906 -0.440 1.00 69.19 74 PRO A CA 1
ATOM 586 C C . PRO A 1 74 ? -13.207 -2.109 -1.679 1.00 69.19 74 PRO A C 1
ATOM 588 O O . PRO A 1 74 ? -13.079 -3.222 -2.200 1.00 69.19 74 PRO A O 1
ATOM 591 N N . CYS A 1 75 ? -12.566 -1.035 -2.152 1.00 73.44 75 CYS A N 1
ATOM 592 C CA . CYS A 1 75 ? -11.644 -1.107 -3.284 1.00 73.44 75 CYS A CA 1
ATOM 593 C C . CYS A 1 75 ? -10.513 -2.107 -3.013 1.00 73.44 75 CYS A C 1
ATOM 595 O O . CYS A 1 75 ? -9.650 -1.869 -2.171 1.00 73.44 75 CYS A O 1
ATOM 597 N N . ASN A 1 76 ? -10.511 -3.213 -3.760 1.00 80.31 76 ASN A N 1
ATOM 598 C CA . ASN A 1 76 ? -9.554 -4.300 -3.560 1.00 80.31 76 ASN A CA 1
ATOM 599 C C . ASN A 1 76 ? -8.309 -4.177 -4.452 1.00 80.31 76 ASN A C 1
ATOM 601 O O . ASN A 1 76 ? -7.220 -4.597 -4.059 1.00 80.31 76 ASN A O 1
ATOM 605 N N . SER A 1 77 ? -8.455 -3.627 -5.660 1.00 86.69 77 SER A N 1
ATOM 606 C CA . SER A 1 77 ? -7.384 -3.566 -6.656 1.00 86.69 77 SER A CA 1
ATOM 607 C C . SER A 1 77 ? -7.512 -2.343 -7.557 1.00 86.69 77 SER A C 1
ATOM 609 O O . SER A 1 77 ? -8.607 -1.993 -7.995 1.00 86.69 77 SER A O 1
ATOM 611 N N . ILE A 1 78 ? -6.381 -1.703 -7.848 1.00 89.56 78 ILE A N 1
ATOM 612 C CA . ILE A 1 78 ? -6.268 -0.572 -8.769 1.00 89.56 78 ILE A CA 1
ATOM 613 C C . ILE A 1 78 ? -5.111 -0.832 -9.724 1.00 89.56 78 ILE A C 1
ATOM 615 O O . ILE A 1 78 ? -3.976 -1.114 -9.326 1.00 89.56 78 ILE A O 1
ATOM 619 N N . HIS A 1 79 ? -5.386 -0.684 -11.016 1.00 90.06 79 HIS A N 1
ATOM 620 C CA . HIS A 1 79 ? -4.411 -0.897 -12.076 1.00 90.06 79 HIS A CA 1
ATOM 621 C C . HIS A 1 79 ? -3.999 0.425 -12.705 1.00 90.06 79 HIS A C 1
ATOM 623 O O . HIS A 1 79 ? -4.823 1.220 -13.143 1.00 90.06 79 HIS A O 1
ATOM 629 N N . SER A 1 80 ? -2.693 0.640 -12.775 1.00 87.88 80 SER A N 1
ATOM 630 C CA . SER A 1 80 ? -2.073 1.693 -13.570 1.00 87.88 80 SER A CA 1
ATOM 631 C C . SER A 1 80 ? -1.228 1.057 -14.671 1.00 87.88 80 SER A C 1
ATOM 633 O O . SER A 1 80 ? -0.903 -0.125 -14.604 1.00 87.88 80 SER A O 1
ATOM 635 N N . GLN A 1 81 ? -0.792 1.837 -15.658 1.00 85.31 81 GLN A N 1
ATOM 636 C CA . GLN A 1 81 ? 0.056 1.340 -16.746 1.00 85.31 81 GLN A CA 1
ATOM 637 C C . GLN A 1 81 ? 1.336 0.650 -16.243 1.00 85.31 81 GLN A C 1
ATOM 639 O O . GLN A 1 81 ? 1.806 -0.302 -16.851 1.00 85.31 81 GLN A O 1
ATOM 644 N N . SER A 1 82 ? 1.908 1.127 -15.134 1.00 87.44 82 SER A N 1
ATOM 645 C CA . SER A 1 82 ? 3.193 0.643 -14.608 1.00 87.44 82 SER A CA 1
ATOM 646 C C . SER A 1 82 ? 3.096 -0.058 -13.255 1.00 87.44 82 SER A C 1
ATOM 648 O O . SER A 1 82 ? 4.111 -0.523 -12.736 1.00 87.44 82 SER A O 1
ATOM 650 N N . LYS A 1 83 ? 1.908 -0.095 -12.637 1.00 91.69 83 LYS A N 1
ATOM 651 C CA . LYS A 1 83 ? 1.731 -0.562 -11.255 1.00 91.69 83 LYS A CA 1
ATOM 652 C C . LYS A 1 83 ? 0.400 -1.271 -11.052 1.00 91.69 83 LYS A C 1
ATOM 654 O O . LYS A 1 83 ? -0.594 -0.989 -11.719 1.00 91.69 83 LYS A O 1
ATOM 659 N N . ARG A 1 84 ? 0.396 -2.172 -10.083 1.00 92.88 84 ARG A N 1
ATOM 660 C CA . ARG A 1 84 ? -0.763 -2.872 -9.544 1.00 92.88 84 ARG A CA 1
ATOM 661 C C . ARG A 1 84 ? -0.818 -2.571 -8.059 1.00 92.88 84 ARG A C 1
ATOM 663 O O . ARG A 1 84 ? 0.119 -2.898 -7.337 1.00 92.88 84 ARG A O 1
ATOM 670 N N . LEU A 1 85 ? -1.855 -1.872 -7.632 1.00 92.62 85 LEU A N 1
ATOM 671 C CA . LEU A 1 85 ? -2.087 -1.533 -6.238 1.00 92.62 85 LEU A CA 1
ATOM 672 C C . LEU A 1 85 ? -3.162 -2.465 -5.708 1.00 92.62 85 LEU A C 1
ATOM 674 O O . LEU A 1 85 ? -4.192 -2.635 -6.347 1.00 92.62 85 LEU A O 1
ATOM 678 N N . VAL A 1 86 ? -2.916 -3.051 -4.549 1.00 92.88 86 VAL A N 1
ATOM 679 C CA . VAL A 1 86 ? -3.871 -3.923 -3.876 1.00 92.88 86 VAL A CA 1
ATOM 680 C C . VAL A 1 86 ? -4.097 -3.370 -2.476 1.00 92.88 86 VAL A C 1
ATOM 682 O O . VAL A 1 86 ? -3.138 -2.987 -1.795 1.00 92.88 86 VAL A O 1
ATOM 685 N N . MET A 1 87 ? -5.358 -3.302 -2.061 1.00 91.81 87 MET A N 1
ATOM 686 C CA . MET A 1 87 ? -5.766 -2.930 -0.710 1.00 91.81 87 MET A CA 1
ATOM 687 C C . MET A 1 87 ? -6.625 -4.055 -0.143 1.00 91.81 87 MET A C 1
ATOM 689 O O . MET A 1 87 ? -7.603 -4.468 -0.754 1.00 91.81 87 MET A O 1
ATOM 693 N N . VAL A 1 88 ? -6.233 -4.592 1.009 1.00 91.31 88 VAL A N 1
ATOM 694 C CA . VAL A 1 88 ? -6.951 -5.689 1.664 1.00 91.31 88 VAL A CA 1
ATOM 695 C C . VAL A 1 88 ? -7.138 -5.359 3.132 1.00 91.31 88 VAL A C 1
ATOM 697 O O . VAL A 1 88 ? -6.174 -5.015 3.815 1.00 91.31 88 VAL A O 1
ATOM 700 N N . SER A 1 89 ? -8.357 -5.541 3.629 1.00 90.56 89 SER A N 1
ATOM 701 C CA . SER A 1 89 ? -8.688 -5.512 5.051 1.00 90.56 89 SER A CA 1
ATOM 702 C C . SER A 1 89 ? -8.866 -6.944 5.579 1.00 90.56 89 SER A C 1
ATOM 704 O O . SER A 1 89 ? -9.938 -7.535 5.443 1.00 90.56 89 SER A O 1
ATOM 706 N N . PRO A 1 90 ? -7.813 -7.584 6.127 1.00 85.62 90 PRO A N 1
ATOM 707 C CA . PRO A 1 90 ? -7.957 -8.910 6.729 1.00 85.62 90 PRO A CA 1
ATOM 708 C C . PRO A 1 90 ? -8.729 -8.878 8.059 1.00 85.62 90 PRO A C 1
ATOM 710 O O . PRO A 1 90 ? -9.360 -9.870 8.414 1.00 85.62 90 PRO A O 1
ATOM 713 N N . GLU A 1 91 ? -8.683 -7.757 8.786 1.00 85.88 91 GLU A N 1
ATOM 714 C CA . GLU A 1 91 ? -9.402 -7.523 10.041 1.00 85.88 91 GLU A CA 1
ATOM 715 C C . GLU A 1 91 ? -9.997 -6.109 10.066 1.00 85.88 91 GLU A C 1
ATOM 717 O O . GLU A 1 91 ? -9.474 -5.215 9.391 1.00 85.88 91 GLU A O 1
ATOM 722 N N . PRO A 1 92 ? -11.048 -5.863 10.871 1.00 84.00 92 PRO A N 1
ATOM 723 C CA . PRO A 1 92 ? -11.545 -4.513 11.102 1.00 84.00 92 PRO A CA 1
ATOM 724 C C . PRO A 1 92 ? -10.423 -3.591 11.587 1.00 84.00 92 PRO A C 1
ATOM 726 O O . PRO A 1 92 ? -9.654 -3.951 12.478 1.00 84.00 92 PRO A O 1
ATOM 729 N N . ASN A 1 93 ? -10.347 -2.394 11.008 1.00 85.62 93 ASN A N 1
ATOM 730 C CA . ASN A 1 93 ? -9.329 -1.374 11.285 1.00 85.62 93 ASN A CA 1
ATOM 731 C C . ASN A 1 93 ? -7.895 -1.728 10.855 1.00 85.62 93 ASN A C 1
ATOM 733 O O . ASN A 1 93 ? -7.019 -0.881 10.973 1.00 85.62 93 ASN A O 1
ATOM 737 N N . PHE A 1 94 ? -7.627 -2.916 10.310 1.00 90.06 94 PHE A N 1
ATOM 738 C CA . PHE A 1 94 ? -6.309 -3.265 9.780 1.00 90.06 94 PHE A CA 1
ATOM 739 C C . PHE A 1 94 ? -6.338 -3.325 8.264 1.00 90.06 94 PHE A C 1
ATOM 741 O O . PHE A 1 94 ? -7.100 -4.083 7.670 1.00 90.06 94 PHE A O 1
ATOM 748 N N . TRP A 1 95 ? -5.436 -2.572 7.647 1.00 92.06 95 TRP A N 1
ATOM 749 C CA . TRP A 1 95 ? -5.309 -2.498 6.203 1.00 92.06 95 TRP A CA 1
ATOM 750 C C . TRP A 1 95 ? -3.908 -2.887 5.770 1.00 92.06 95 TRP A C 1
ATOM 752 O O . TRP A 1 95 ? -2.909 -2.429 6.325 1.00 92.06 95 TRP A O 1
ATOM 762 N N . ILE A 1 96 ? -3.846 -3.723 4.741 1.00 93.25 96 ILE A N 1
ATOM 763 C CA . ILE A 1 96 ? -2.626 -4.063 4.025 1.00 93.25 96 ILE A CA 1
ATOM 764 C C . ILE A 1 96 ? -2.721 -3.412 2.652 1.00 93.25 96 ILE A C 1
ATOM 766 O O . ILE A 1 96 ? -3.634 -3.699 1.879 1.00 93.25 96 ILE A O 1
ATOM 770 N N . HIS A 1 97 ? -1.761 -2.550 2.345 1.00 94.19 97 HIS A N 1
ATOM 771 C CA . HIS A 1 97 ? -1.621 -1.919 1.044 1.00 94.19 97 HIS A CA 1
ATOM 772 C C . HIS A 1 97 ? -0.305 -2.350 0.403 1.00 94.19 97 HIS A C 1
ATOM 774 O O . HIS A 1 97 ? 0.758 -2.213 1.003 1.00 94.19 97 HIS A O 1
ATOM 780 N N . ALA A 1 98 ? -0.364 -2.867 -0.820 1.00 94.19 98 ALA A N 1
ATOM 781 C CA . ALA A 1 98 ? 0.813 -3.303 -1.557 1.00 94.19 98 ALA A CA 1
ATOM 782 C C . ALA A 1 98 ? 0.812 -2.724 -2.970 1.00 94.19 98 ALA A C 1
ATOM 784 O O . ALA A 1 98 ? -0.219 -2.697 -3.641 1.00 94.19 98 ALA A O 1
ATOM 785 N N . ALA A 1 99 ? 1.987 -2.308 -3.434 1.00 93.81 99 ALA A N 1
ATOM 786 C CA . ALA A 1 99 ? 2.213 -1.904 -4.812 1.00 93.81 99 ALA A CA 1
ATOM 787 C C . ALA A 1 99 ? 3.180 -2.865 -5.492 1.00 93.81 99 ALA A C 1
ATOM 789 O O . ALA A 1 99 ? 4.295 -3.082 -5.020 1.00 93.81 99 ALA A O 1
ATOM 790 N N . ILE A 1 100 ? 2.765 -3.401 -6.630 1.00 93.81 100 ILE A N 1
ATOM 791 C CA . ILE A 1 100 ? 3.505 -4.371 -7.423 1.00 93.81 100 ILE A CA 1
ATOM 792 C C . ILE A 1 100 ? 3.777 -3.757 -8.796 1.00 93.81 100 ILE A C 1
ATOM 794 O O . ILE A 1 100 ? 2.904 -3.152 -9.414 1.00 93.81 100 ILE A O 1
ATOM 798 N N . GLU A 1 101 ? 5.003 -3.898 -9.278 1.00 93.94 101 GLU A N 1
ATOM 799 C CA . GLU A 1 101 ? 5.365 -3.612 -10.662 1.00 93.94 101 GLU A CA 1
ATOM 800 C C . GLU A 1 101 ? 5.106 -4.882 -11.490 1.00 93.94 101 GLU A C 1
ATOM 802 O O . GLU A 1 101 ? 5.679 -5.925 -11.156 1.00 93.94 101 GLU A O 1
ATOM 807 N N . PRO A 1 102 ? 4.246 -4.848 -12.527 1.00 92.75 102 PRO A N 1
ATOM 808 C CA . PRO A 1 102 ? 4.060 -5.988 -13.416 1.00 92.75 102 PRO A CA 1
ATOM 809 C C . PRO A 1 102 ? 5.329 -6.238 -14.240 1.00 92.75 102 PRO A C 1
ATOM 811 O O . PRO A 1 102 ? 6.195 -5.369 -14.366 1.00 92.75 102 PRO A O 1
ATOM 814 N N . ALA A 1 103 ? 5.448 -7.438 -14.813 1.00 92.06 103 ALA A N 1
ATOM 815 C CA . ALA A 1 103 ? 6.597 -7.789 -15.639 1.00 92.06 103 ALA A CA 1
ATOM 816 C C . ALA A 1 103 ? 6.757 -6.781 -16.779 1.00 92.06 103 ALA A C 1
ATOM 818 O O . ALA A 1 103 ? 5.771 -6.409 -17.416 1.00 92.06 103 ALA A O 1
ATOM 819 N N . LYS A 1 104 ? 7.996 -6.395 -17.080 1.00 91.00 104 LYS A N 1
ATOM 820 C CA . LYS A 1 104 ? 8.286 -5.420 -18.134 1.00 91.00 104 LYS A CA 1
ATOM 821 C C . LYS A 1 104 ? 9.356 -5.901 -19.099 1.00 91.00 104 LYS A C 1
ATOM 823 O O . LYS A 1 104 ? 10.284 -6.614 -18.718 1.00 91.00 104 LYS A O 1
ATOM 828 N N . SER A 1 105 ? 9.225 -5.504 -20.354 1.00 89.62 105 SER A N 1
ATOM 829 C CA . SER A 1 105 ? 10.219 -5.712 -21.407 1.00 89.62 105 SER A CA 1
ATOM 830 C C . SER A 1 105 ? 10.689 -4.370 -21.949 1.00 89.62 105 SER A C 1
ATOM 832 O O . SER A 1 105 ? 9.914 -3.418 -22.008 1.00 89.62 105 SER A O 1
ATOM 834 N N . LEU A 1 106 ? 11.959 -4.289 -22.338 1.00 86.00 106 LEU A N 1
ATOM 835 C CA . LEU A 1 106 ? 12.477 -3.122 -23.050 1.00 86.00 106 LEU A CA 1
ATOM 836 C C . LEU A 1 106 ? 11.816 -3.045 -24.429 1.00 86.00 106 LEU A C 1
ATOM 838 O O . LEU A 1 106 ? 11.846 -4.036 -25.165 1.00 86.00 106 LEU A O 1
ATOM 842 N N . ARG A 1 107 ? 11.241 -1.888 -24.781 1.00 79.88 107 ARG A N 1
ATOM 843 C CA . ARG A 1 107 ? 10.820 -1.637 -26.161 1.00 79.88 107 ARG A CA 1
ATOM 844 C C . ARG A 1 107 ? 12.060 -1.544 -27.042 1.00 79.88 107 ARG A C 1
ATOM 846 O O . ARG A 1 107 ? 12.943 -0.739 -26.744 1.00 79.88 107 ARG A O 1
ATOM 853 N N . PRO A 1 108 ? 12.133 -2.315 -28.137 1.00 70.50 108 PRO A N 1
ATOM 854 C CA . PRO A 1 108 ? 13.106 -2.045 -29.180 1.00 70.50 108 PRO A CA 1
ATOM 855 C C . PRO A 1 108 ? 12.822 -0.654 -29.756 1.00 70.50 108 PRO A C 1
ATOM 857 O O . PRO A 1 108 ? 11.688 -0.367 -30.144 1.00 70.50 108 PRO A O 1
ATOM 860 N N . VAL A 1 109 ? 13.836 0.212 -29.807 1.00 64.81 109 VAL A N 1
ATOM 861 C CA . VAL A 1 109 ? 13.755 1.458 -30.577 1.00 64.81 109 VAL A CA 1
ATOM 862 C C . VAL A 1 109 ? 13.660 1.045 -32.042 1.00 64.81 109 VAL A C 1
ATOM 864 O O . VAL A 1 109 ? 14.610 0.508 -32.606 1.00 64.81 109 VAL A O 1
ATOM 867 N N . VAL A 1 110 ? 12.480 1.197 -32.638 1.00 57.53 110 VAL A N 1
ATOM 868 C CA . VAL A 1 110 ? 12.303 0.950 -34.067 1.00 57.53 110 VAL A CA 1
ATOM 869 C C . VAL A 1 110 ? 12.852 2.174 -34.788 1.00 57.53 110 VAL A C 1
ATOM 871 O O . VAL A 1 110 ? 12.168 3.190 -34.897 1.00 57.53 110 VAL A O 1
ATOM 874 N N . ASP A 1 111 ? 14.090 2.085 -35.272 1.00 47.41 111 ASP A N 1
ATOM 875 C CA . ASP A 1 111 ? 14.620 3.030 -36.251 1.00 47.41 111 ASP A CA 1
ATOM 876 C C . ASP A 1 111 ? 13.785 2.900 -37.530 1.00 47.41 111 ASP A C 1
ATOM 878 O O . ASP A 1 111 ? 14.011 2.025 -38.369 1.00 47.41 111 ASP A O 1
ATOM 882 N N . THR A 1 112 ? 12.766 3.744 -37.695 1.00 43.00 112 THR A N 1
ATOM 883 C CA . THR A 1 112 ? 11.992 3.801 -38.938 1.00 43.00 112 THR A CA 1
ATOM 884 C C . THR A 1 112 ? 12.842 4.421 -40.047 1.00 43.00 112 THR A C 1
ATOM 886 O O . THR A 1 112 ? 12.744 5.612 -40.347 1.00 43.00 112 THR A O 1
ATOM 889 N N . ALA A 1 113 ? 13.681 3.604 -40.682 1.00 45.84 113 ALA A N 1
ATOM 890 C CA . ALA A 1 113 ? 14.378 3.933 -41.915 1.00 45.84 113 ALA A CA 1
ATOM 891 C C . ALA A 1 113 ? 13.596 3.422 -43.150 1.00 45.84 113 ALA A C 1
ATOM 893 O O . ALA A 1 113 ? 13.624 2.243 -43.479 1.00 45.84 113 ALA A O 1
ATOM 894 N N . LYS A 1 114 ? 12.986 4.385 -43.867 1.00 40.91 114 LYS A N 1
ATOM 895 C CA . LYS A 1 114 ? 12.609 4.437 -45.308 1.00 40.91 114 LYS A CA 1
ATOM 896 C C . LYS A 1 114 ? 11.476 3.558 -45.885 1.00 40.91 114 LYS A C 1
ATOM 898 O O . LYS A 1 114 ? 11.676 2.399 -46.221 1.00 40.91 114 LYS A O 1
ATOM 903 N N . SER A 1 115 ? 10.389 4.225 -46.304 1.00 36.47 115 SER A N 1
ATOM 904 C CA . SER A 1 115 ? 9.861 4.316 -47.699 1.00 36.47 115 SER A CA 1
ATOM 905 C C . SER A 1 115 ? 8.536 5.119 -47.699 1.00 36.47 115 SER A C 1
ATOM 907 O O . SER A 1 115 ? 7.836 5.085 -46.702 1.00 36.47 115 SER A O 1
ATOM 909 N N . LYS A 1 116 ? 8.039 5.861 -48.699 1.00 29.61 116 LYS A N 1
ATOM 910 C CA . LYS A 1 116 ? 8.495 6.532 -49.934 1.00 29.61 116 LYS A CA 1
ATOM 911 C C . LYS A 1 116 ? 7.256 7.339 -50.399 1.00 29.61 116 LYS A C 1
ATOM 913 O O . LYS A 1 116 ? 6.213 6.732 -50.596 1.00 29.61 116 LYS A O 1
ATOM 918 N N . GLY A 1 117 ? 7.326 8.661 -50.589 1.00 29.14 117 GLY A N 1
ATOM 919 C CA . GLY A 1 117 ? 6.173 9.435 -51.087 1.00 29.14 117 GLY A CA 1
ATOM 920 C C . GLY A 1 117 ? 6.485 10.909 -51.348 1.00 29.14 117 GLY A C 1
ATOM 921 O O . GLY A 1 117 ? 6.642 11.692 -50.425 1.00 29.14 117 GLY A O 1
ATOM 922 N N . LYS A 1 118 ? 6.626 11.258 -52.624 1.00 27.81 118 LYS A N 1
ATOM 923 C CA . LYS A 1 118 ? 7.077 12.536 -53.193 1.00 27.81 118 LYS A CA 1
ATOM 924 C C . LYS A 1 118 ? 5.867 13.436 -53.483 1.00 27.81 118 LYS A C 1
ATOM 926 O O . LYS A 1 118 ? 4.991 12.982 -54.209 1.00 27.81 118 LYS A O 1
ATOM 931 N N . SER A 1 119 ? 5.849 14.690 -53.018 1.00 28.19 119 SER A N 1
ATOM 932 C CA . SER A 1 119 ? 5.259 15.851 -53.723 1.00 28.19 119 SER A CA 1
ATOM 933 C C . SER A 1 119 ? 5.666 17.177 -53.070 1.00 28.19 119 SER A C 1
ATOM 935 O O . SER A 1 119 ? 6.095 17.211 -51.921 1.00 28.19 119 SER A O 1
ATOM 937 N N . LYS A 1 120 ? 5.660 18.219 -53.899 1.00 28.20 120 LYS A N 1
ATOM 938 C CA . LYS A 1 120 ? 6.451 19.456 -53.872 1.00 28.20 120 LYS A CA 1
ATOM 939 C C . LYS A 1 120 ? 5.601 20.651 -53.399 1.00 28.20 120 LYS A C 1
ATOM 941 O O . LYS A 1 120 ? 4.391 20.520 -53.289 1.00 28.20 120 LYS A O 1
ATOM 946 N N . ASP A 1 121 ? 6.278 21.792 -53.248 1.00 27.33 121 ASP A N 1
ATOM 947 C CA . ASP A 1 121 ? 5.787 23.170 -53.032 1.00 27.33 121 ASP A CA 1
ATOM 948 C C . ASP A 1 121 ? 5.497 23.521 -51.557 1.00 27.33 121 ASP A C 1
ATOM 950 O O . ASP A 1 121 ? 4.731 22.856 -50.882 1.00 27.33 121 ASP A O 1
ATOM 954 N N . GLY A 1 122 ? 6.087 24.525 -50.904 1.00 25.83 122 GLY A N 1
ATOM 955 C CA . GLY A 1 122 ? 6.934 25.637 -51.323 1.00 25.83 122 GLY A CA 1
ATOM 956 C C . GLY A 1 122 ? 6.430 26.919 -50.648 1.00 25.83 122 GLY A C 1
ATOM 957 O O . GLY A 1 122 ? 5.458 27.469 -51.135 1.00 25.83 122 GLY A O 1
ATOM 958 N N . ALA A 1 123 ? 7.060 27.385 -49.552 1.00 27.58 123 ALA A N 1
ATOM 959 C CA . ALA A 1 123 ? 7.247 28.811 -49.191 1.00 27.58 123 ALA A CA 1
ATOM 960 C C . ALA A 1 123 ? 7.704 29.033 -47.726 1.00 27.58 123 ALA A C 1
ATOM 962 O O . ALA A 1 123 ? 6.963 28.829 -46.774 1.00 27.58 123 ALA A O 1
ATOM 963 N N . LYS A 1 124 ? 8.942 29.534 -47.603 1.00 27.58 124 LYS A N 1
ATOM 964 C CA . LYS A 1 124 ? 9.503 30.493 -46.624 1.00 27.58 124 LYS A CA 1
ATOM 965 C C . LYS A 1 124 ? 9.040 30.453 -45.151 1.00 27.58 124 LYS A C 1
ATOM 967 O O . LYS A 1 124 ? 8.031 31.051 -44.797 1.00 27.58 124 LYS A O 1
ATOM 972 N N . ALA A 1 125 ? 9.947 30.038 -44.258 1.00 29.06 125 ALA A N 1
ATOM 973 C CA . ALA A 1 125 ? 10.036 30.615 -42.914 1.00 29.06 125 ALA A CA 1
ATOM 974 C C . ALA A 1 125 ? 11.485 30.671 -42.392 1.00 29.06 125 ALA A C 1
ATOM 976 O O . ALA A 1 125 ? 12.207 29.683 -42.334 1.00 29.06 125 ALA A O 1
ATOM 977 N N . LYS A 1 126 ? 11.856 31.908 -42.064 1.00 28.92 126 LYS A N 1
ATOM 978 C CA . LYS A 1 126 ? 13.013 32.475 -41.364 1.00 28.92 126 LYS A CA 1
ATOM 979 C C . LYS A 1 126 ? 13.927 31.534 -40.560 1.00 28.92 126 LYS A C 1
ATOM 981 O O . LYS A 1 126 ? 13.511 30.812 -39.661 1.00 28.92 126 LYS A O 1
ATOM 986 N N . VAL A 1 127 ? 15.217 31.733 -40.825 1.00 30.81 127 VAL A N 1
ATOM 987 C CA . VAL A 1 127 ? 16.390 31.330 -40.044 1.00 30.81 127 VAL A CA 1
ATOM 988 C C . VAL A 1 127 ? 16.235 31.702 -38.564 1.00 30.81 127 VAL A C 1
ATOM 990 O O . VAL A 1 127 ? 16.101 32.875 -38.218 1.00 30.81 127 VAL A O 1
ATOM 993 N N . ARG A 1 128 ? 16.349 30.705 -37.685 1.00 30.53 128 ARG A N 1
ATOM 994 C CA . ARG A 1 128 ? 16.852 30.870 -36.317 1.00 30.53 128 ARG A CA 1
ATOM 995 C C . ARG A 1 128 ? 17.846 29.747 -36.052 1.00 30.53 128 ARG A C 1
ATOM 997 O O . ARG A 1 128 ? 17.481 28.577 -35.993 1.00 30.53 128 ARG A O 1
ATOM 1004 N N . VAL A 1 129 ? 19.109 30.145 -35.954 1.00 32.28 129 VAL A N 1
ATOM 1005 C CA . VAL A 1 129 ? 20.245 29.331 -35.522 1.00 32.28 129 VAL A CA 1
ATOM 1006 C C . VAL A 1 129 ? 19.890 28.697 -34.175 1.00 32.28 129 VAL A C 1
ATOM 1008 O O . VAL A 1 129 ? 19.564 29.416 -33.231 1.00 32.28 129 VAL A O 1
ATOM 1011 N N . LYS A 1 130 ? 19.898 27.361 -34.101 1.00 29.56 130 LYS A N 1
ATOM 1012 C CA . LYS A 1 130 ? 19.749 26.618 -32.848 1.00 29.56 130 LYS A CA 1
ATOM 1013 C C . LYS A 1 130 ? 21.076 25.961 -32.498 1.00 29.56 130 LYS A C 1
ATOM 1015 O O . LYS A 1 130 ? 21.671 25.249 -33.303 1.00 29.56 130 LYS A O 1
ATOM 1020 N N . ASP A 1 131 ? 21.492 26.308 -31.294 1.00 31.27 131 ASP A N 1
ATOM 1021 C CA . ASP A 1 131 ? 22.712 25.961 -30.593 1.00 31.27 131 ASP A CA 1
ATOM 1022 C C . ASP A 1 131 ? 22.927 24.443 -30.468 1.00 31.27 131 ASP A C 1
ATOM 1024 O O . ASP A 1 131 ? 21.993 23.636 -30.488 1.00 31.27 131 ASP A O 1
ATOM 1028 N N . LYS A 1 132 ? 24.202 24.092 -30.348 1.00 34.22 132 LYS A N 1
ATOM 1029 C CA . LYS A 1 132 ? 24.780 22.760 -30.261 1.00 34.22 132 LYS A CA 1
ATOM 1030 C C . LYS A 1 132 ? 24.287 21.995 -29.027 1.00 34.22 132 LYS A C 1
ATOM 1032 O O . LYS A 1 132 ? 24.377 22.456 -27.898 1.00 34.22 132 LYS A O 1
ATOM 1037 N N . GLY A 1 133 ? 23.906 20.744 -29.275 1.00 34.44 133 GLY A N 1
ATOM 1038 C CA . GLY A 1 133 ? 24.460 19.579 -28.582 1.00 34.44 133 GLY A CA 1
ATOM 1039 C C . GLY A 1 133 ? 24.348 19.515 -27.057 1.00 34.44 133 GLY A C 1
ATOM 1040 O O . GLY A 1 133 ? 25.308 19.787 -26.344 1.00 34.44 133 GLY A O 1
ATOM 1041 N N . LYS A 1 134 ? 23.242 18.946 -26.574 1.00 32.97 134 LYS A N 1
ATOM 1042 C CA . LYS A 1 134 ? 23.262 18.082 -25.387 1.00 32.97 134 LYS A CA 1
ATOM 1043 C C . LYS A 1 134 ? 22.296 16.927 -25.637 1.00 32.97 134 LYS A C 1
ATOM 1045 O O . LYS A 1 134 ? 21.084 17.105 -25.549 1.00 32.97 134 LYS A O 1
ATOM 1050 N N . ALA A 1 135 ? 22.835 15.774 -26.031 1.00 38.81 135 ALA A N 1
ATOM 1051 C CA . ALA A 1 135 ? 22.072 14.538 -26.119 1.00 38.81 135 ALA A CA 1
ATOM 1052 C C . ALA A 1 135 ? 21.552 14.214 -24.712 1.00 38.81 135 ALA A C 1
ATOM 1054 O O . ALA A 1 135 ? 22.318 13.833 -23.830 1.00 38.81 135 ALA A O 1
ATOM 1055 N N . LYS A 1 136 ? 20.262 14.459 -24.472 1.00 41.97 136 LYS A N 1
ATOM 1056 C CA . LYS A 1 136 ? 19.551 13.828 -23.364 1.00 41.97 136 LYS A CA 1
ATOM 1057 C C . LYS A 1 136 ? 19.302 12.396 -23.817 1.00 41.97 136 LYS A C 1
ATOM 1059 O O . LYS A 1 136 ? 18.549 12.204 -24.764 1.00 41.97 136 LYS A O 1
ATOM 1064 N N . GLU A 1 137 ? 19.959 11.425 -23.191 1.00 50.00 137 GLU A N 1
ATOM 1065 C CA . GLU A 1 137 ? 19.520 10.033 -23.280 1.00 50.00 137 GLU A CA 1
ATOM 1066 C C . GLU A 1 137 ? 18.061 9.992 -22.815 1.00 50.00 137 GLU A C 1
ATOM 1068 O O . GLU A 1 137 ? 17.758 10.289 -21.656 1.00 50.00 137 GLU A O 1
ATOM 1073 N N . GLU A 1 138 ? 17.137 9.728 -23.740 1.00 57.41 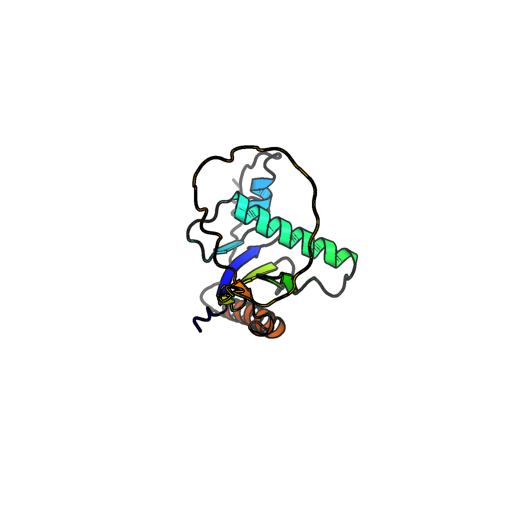138 GLU A N 1
ATOM 1074 C CA . GLU A 1 138 ? 15.754 9.470 -23.364 1.00 57.41 138 GLU A CA 1
ATOM 1075 C C . GLU A 1 138 ? 15.716 8.159 -22.571 1.00 57.41 138 GLU A C 1
ATOM 1077 O O . GLU A 1 138 ? 16.371 7.185 -22.957 1.00 57.41 138 GLU A O 1
ATOM 1082 N N . PRO A 1 139 ? 14.998 8.117 -21.435 1.00 66.88 139 PRO A N 1
ATOM 1083 C CA . PRO A 1 139 ? 14.939 6.915 -20.624 1.00 66.88 139 PRO A CA 1
ATOM 1084 C C . PRO A 1 139 ? 14.373 5.753 -21.457 1.00 66.88 139 PRO A C 1
ATOM 1086 O O . PRO A 1 139 ? 13.428 5.958 -22.224 1.00 66.88 139 PRO A O 1
ATOM 1089 N N . PRO A 1 140 ? 14.914 4.529 -21.307 1.00 73.94 140 PRO A N 1
ATOM 1090 C CA . PRO A 1 140 ? 14.451 3.375 -22.062 1.00 73.94 140 PRO A CA 1
ATOM 1091 C C . PRO A 1 140 ? 12.951 3.171 -21.848 1.00 73.94 140 PRO A C 1
ATOM 1093 O O . PRO A 1 140 ? 12.469 3.101 -20.715 1.00 73.94 140 PRO A O 1
ATOM 1096 N N . VAL A 1 141 ? 12.212 3.088 -22.952 1.00 84.38 141 VAL A N 1
ATOM 1097 C CA . VAL A 1 141 ? 10.764 2.892 -22.922 1.00 84.38 141 VAL A CA 1
ATOM 1098 C C . VAL A 1 141 ? 10.474 1.425 -22.600 1.00 84.38 141 VAL A C 1
ATOM 1100 O O . VAL A 1 141 ? 11.037 0.518 -23.212 1.00 84.38 141 VAL A O 1
ATOM 1103 N N . TYR A 1 142 ? 9.597 1.182 -21.628 1.00 86.19 142 TYR A N 1
ATOM 1104 C CA . TYR A 1 142 ? 9.191 -0.163 -21.222 1.00 86.19 142 TYR A CA 1
ATOM 1105 C C . TYR A 1 142 ? 7.778 -0.496 -21.715 1.00 86.19 142 TYR A C 1
ATOM 1107 O O . TYR A 1 142 ? 6.900 0.371 -21.778 1.00 86.19 142 TYR A O 1
ATOM 1115 N N . ASP A 1 143 ? 7.564 -1.774 -22.020 1.00 87.56 143 ASP A N 1
ATOM 1116 C CA . ASP A 1 143 ? 6.245 -2.389 -22.174 1.00 87.56 143 ASP A CA 1
ATOM 1117 C C . ASP A 1 143 ? 5.922 -3.227 -20.947 1.00 87.56 143 ASP A C 1
ATOM 1119 O O . ASP A 1 143 ? 6.695 -4.116 -20.576 1.00 87.56 143 ASP A O 1
ATOM 1123 N N . TYR A 1 144 ? 4.783 -2.937 -20.324 1.00 87.62 144 TYR A N 1
ATOM 1124 C CA . TYR A 1 144 ? 4.294 -3.628 -19.137 1.00 87.62 144 TYR A CA 1
ATOM 1125 C C . TYR A 1 144 ? 3.291 -4.714 -19.527 1.00 87.62 144 TYR A C 1
ATOM 1127 O O . TYR A 1 144 ? 2.415 -4.509 -20.364 1.00 87.62 144 TYR A O 1
ATOM 1135 N N . HIS A 1 145 ? 3.438 -5.889 -18.918 1.00 88.19 145 HIS A N 1
ATOM 1136 C CA . HIS A 1 145 ? 2.626 -7.070 -19.198 1.00 88.19 145 HIS A CA 1
ATOM 1137 C C . HIS A 1 145 ? 1.573 -7.247 -18.110 1.00 88.19 145 HIS A C 1
ATOM 1139 O O . HIS A 1 145 ? 1.839 -7.863 -17.076 1.00 88.19 145 HIS A O 1
ATOM 1145 N N . ASP A 1 146 ? 0.370 -6.749 -18.362 1.00 81.00 146 ASP A N 1
ATOM 1146 C CA . ASP A 1 146 ? -0.733 -6.747 -17.396 1.00 81.00 146 ASP A CA 1
ATOM 1147 C C . ASP A 1 146 ? -1.131 -8.147 -16.909 1.00 81.00 146 ASP A C 1
ATOM 1149 O O . ASP A 1 146 ? -1.374 -8.340 -15.721 1.00 81.00 146 ASP A O 1
ATOM 1153 N N . GLY A 1 147 ? -1.090 -9.154 -17.787 1.00 84.12 147 GLY A N 1
ATOM 1154 C CA . GLY A 1 147 ? -1.396 -10.548 -17.437 1.00 84.12 147 GLY A CA 1
ATOM 1155 C C . GLY A 1 147 ? -0.338 -11.255 -16.580 1.00 84.12 147 GLY A C 1
ATOM 1156 O O . GLY A 1 147 ? -0.466 -12.443 -16.313 1.00 84.12 147 GLY A O 1
ATOM 1157 N N . SER A 1 148 ? 0.737 -10.571 -16.174 1.00 87.25 148 SER A N 1
ATOM 1158 C CA . SER A 1 148 ? 1.789 -11.171 -15.340 1.00 87.25 148 SER A CA 1
ATOM 1159 C C . SER A 1 148 ? 1.456 -11.222 -13.848 1.00 87.25 148 SER A C 1
ATOM 1161 O O . SER A 1 148 ? 2.156 -11.900 -13.097 1.00 87.25 148 SER A O 1
ATOM 1163 N N . VAL A 1 149 ? 0.418 -10.504 -13.413 1.00 87.25 149 VAL A N 1
ATOM 1164 C CA . VAL A 1 149 ? 0.023 -10.389 -12.009 1.00 87.25 149 VAL A CA 1
ATOM 1165 C C . VAL A 1 149 ? -1.483 -10.607 -11.903 1.00 87.25 149 VAL A C 1
ATOM 1167 O O . VAL A 1 149 ? -2.254 -9.922 -12.566 1.00 87.25 149 VAL A O 1
ATOM 1170 N N . HIS A 1 150 ? -1.896 -11.554 -11.060 1.00 89.44 150 HIS A N 1
ATOM 1171 C CA . HIS A 1 150 ? -3.305 -11.838 -10.795 1.00 89.44 150 HIS A CA 1
ATOM 1172 C C . HIS A 1 150 ? -3.729 -11.280 -9.436 1.00 89.44 150 HIS A C 1
ATOM 1174 O O . HIS A 1 150 ? -3.198 -11.685 -8.401 1.00 89.44 150 HIS A O 1
ATOM 1180 N N . ASP A 1 151 ? -4.732 -10.407 -9.436 1.00 88.94 151 ASP A N 1
ATOM 1181 C CA . ASP A 1 151 ? -5.215 -9.730 -8.229 1.00 88.94 151 ASP A CA 1
ATOM 1182 C C . ASP A 1 151 ? -5.780 -10.703 -7.197 1.00 88.94 151 ASP A C 1
ATOM 1184 O O . ASP A 1 151 ? -5.446 -10.624 -6.018 1.00 88.94 151 ASP A O 1
ATOM 1188 N N . SER A 1 152 ? -6.591 -11.668 -7.640 1.00 89.25 152 SER A N 1
ATOM 1189 C CA . SER A 1 152 ? -7.174 -12.686 -6.761 1.00 89.25 152 SER A CA 1
ATOM 1190 C C . SER A 1 152 ? -6.092 -13.500 -6.053 1.00 89.25 152 SER A C 1
ATOM 1192 O O . SER A 1 152 ? -6.189 -13.750 -4.851 1.00 89.25 152 SER A O 1
ATOM 1194 N N . ALA A 1 153 ? -5.020 -13.846 -6.771 1.00 90.50 153 ALA A N 1
ATOM 1195 C CA . ALA A 1 153 ? -3.875 -14.544 -6.208 1.00 90.50 153 ALA A CA 1
ATOM 1196 C C . ALA A 1 153 ? -3.100 -13.662 -5.220 1.00 90.50 153 ALA A C 1
ATOM 1198 O O . ALA A 1 153 ? -2.680 -14.161 -4.177 1.00 90.50 153 ALA A O 1
ATOM 1199 N N . LEU A 1 154 ? -2.917 -12.368 -5.506 1.00 90.31 154 LEU A N 1
ATOM 1200 C CA . LEU A 1 154 ? -2.273 -11.435 -4.577 1.00 90.31 154 LEU A CA 1
ATOM 1201 C C . LEU A 1 154 ? -3.087 -11.273 -3.292 1.00 90.31 154 LEU A C 1
ATOM 1203 O O . LEU A 1 154 ? -2.547 -11.456 -2.202 1.00 90.31 154 LEU A O 1
ATOM 1207 N N . CYS A 1 155 ? -4.387 -11.004 -3.408 1.00 90.19 155 CYS A N 1
ATOM 1208 C CA . CYS A 1 155 ? -5.286 -10.877 -2.266 1.00 90.19 155 CYS A CA 1
ATOM 1209 C C . CYS A 1 155 ? -5.294 -12.152 -1.415 1.00 90.19 155 CYS A C 1
ATOM 1211 O O . CYS A 1 155 ? -5.168 -12.076 -0.193 1.00 90.19 155 CYS A O 1
ATOM 1213 N N . ALA A 1 156 ? -5.386 -13.328 -2.046 1.00 90.38 156 ALA A N 1
ATOM 1214 C CA . ALA A 1 156 ? -5.347 -14.608 -1.346 1.00 90.38 156 ALA A CA 1
ATOM 1215 C C . ALA A 1 156 ? -4.010 -14.830 -0.617 1.00 90.38 156 ALA A C 1
ATOM 1217 O O . ALA A 1 156 ? -4.008 -15.242 0.543 1.00 90.38 156 ALA A O 1
ATOM 1218 N N . HIS A 1 157 ? -2.876 -14.510 -1.250 1.00 91.69 157 HIS A N 1
ATOM 1219 C CA . HIS A 1 157 ? -1.563 -14.618 -0.609 1.00 91.69 157 HIS A CA 1
ATOM 1220 C C . HIS A 1 157 ? -1.403 -13.657 0.570 1.00 91.69 157 HIS A C 1
ATOM 1222 O O . HIS A 1 157 ? -0.871 -14.064 1.600 1.00 91.69 157 HIS A O 1
ATOM 1228 N N . LEU A 1 158 ? -1.877 -12.413 0.453 1.00 91.31 158 LEU A N 1
ATOM 1229 C CA . LEU A 1 158 ? -1.822 -11.438 1.544 1.00 91.31 158 LEU A CA 1
ATOM 1230 C C . LEU A 1 158 ? -2.675 -11.888 2.737 1.00 91.31 158 LEU A C 1
ATOM 1232 O O . LEU A 1 158 ? -2.188 -11.876 3.868 1.00 91.31 158 LEU A O 1
ATOM 1236 N N . LYS A 1 159 ? -3.902 -12.367 2.490 1.00 89.75 159 LYS A N 1
ATOM 1237 C CA . LYS A 1 159 ? -4.784 -12.907 3.540 1.00 89.75 159 LYS A CA 1
ATOM 1238 C C . LYS A 1 159 ? -4.173 -14.136 4.216 1.00 89.75 159 LYS A C 1
ATOM 1240 O O . LYS A 1 159 ? -4.059 -14.173 5.437 1.00 89.75 159 LYS A O 1
ATOM 1245 N N . ARG A 1 160 ? -3.675 -15.097 3.435 1.00 90.25 160 ARG A N 1
ATOM 1246 C CA . ARG A 1 160 ? -3.019 -16.300 3.968 1.00 90.25 160 ARG A CA 1
ATOM 1247 C C . ARG A 1 160 ? -1.738 -15.976 4.742 1.00 90.25 160 ARG A C 1
ATOM 1249 O O . ARG A 1 160 ? -1.455 -16.594 5.769 1.00 90.25 160 ARG A O 1
ATOM 1256 N N . GLY A 1 161 ? -0.947 -15.019 4.257 1.00 88.75 161 GLY A N 1
ATOM 1257 C CA . GLY A 1 161 ? 0.249 -14.535 4.946 1.00 88.75 161 GLY A CA 1
ATOM 1258 C C . GLY A 1 161 ? -0.095 -13.929 6.305 1.00 88.75 161 GLY A C 1
ATOM 1259 O O . GLY A 1 161 ? 0.563 -14.236 7.299 1.00 88.75 161 GLY A O 1
ATOM 1260 N N . TYR A 1 162 ? -1.177 -13.151 6.361 1.00 88.19 162 TYR A N 1
ATOM 1261 C CA . TYR A 1 162 ? -1.707 -12.583 7.595 1.00 88.19 162 TYR A CA 1
ATOM 1262 C C . TYR A 1 162 ? -2.194 -13.657 8.585 1.00 88.19 162 TYR A C 1
ATOM 1264 O O . TYR A 1 162 ? -1.823 -13.635 9.758 1.00 88.19 162 TYR A O 1
ATOM 1272 N N . GLU A 1 163 ? -2.946 -14.655 8.121 1.00 87.62 163 GLU A N 1
ATOM 1273 C CA . GLU A 1 163 ? -3.368 -15.791 8.954 1.00 87.62 163 GLU A CA 1
ATOM 1274 C C . GLU A 1 163 ? -2.170 -16.571 9.506 1.00 87.62 163 GLU A C 1
ATOM 1276 O O . GLU A 1 163 ? -2.104 -16.871 10.697 1.00 87.62 163 GLU A O 1
ATOM 1281 N N . THR A 1 164 ? -1.173 -16.842 8.663 1.00 84.94 164 THR A N 1
ATOM 1282 C CA . THR A 1 164 ? 0.051 -17.546 9.073 1.00 84.94 164 THR A CA 1
ATOM 1283 C C . THR A 1 164 ? 0.822 -16.756 10.132 1.00 84.94 164 THR A C 1
ATOM 1285 O O . THR A 1 164 ? 1.373 -17.339 11.067 1.00 84.94 164 THR A O 1
ATOM 1288 N N . PHE A 1 165 ? 0.851 -15.427 10.006 1.00 81.88 165 PHE A N 1
ATOM 1289 C CA . PHE A 1 165 ? 1.448 -14.539 10.998 1.00 81.88 165 PHE A CA 1
ATOM 1290 C C . PHE A 1 165 ? 0.711 -14.618 12.343 1.00 81.88 165 PHE A C 1
ATOM 1292 O O . PHE A 1 165 ? 1.362 -14.734 13.379 1.00 81.88 165 PHE A O 1
ATOM 1299 N N . LYS A 1 166 ? -0.629 -14.654 12.331 1.00 76.25 166 LYS A N 1
ATOM 1300 C CA . LYS A 1 166 ? -1.455 -14.801 13.542 1.00 76.25 166 LYS A CA 1
ATOM 1301 C C . LYS A 1 166 ? -1.283 -16.143 14.253 1.00 76.25 166 LYS A C 1
ATOM 1303 O O . LYS A 1 166 ? -1.365 -16.194 15.475 1.00 76.25 166 LYS A O 1
ATOM 1308 N N . VAL A 1 167 ? -1.084 -17.228 13.503 1.00 62.22 167 VAL A N 1
ATOM 1309 C CA . VAL A 1 167 ? -1.048 -18.601 14.040 1.00 62.22 167 VAL A CA 1
ATOM 1310 C C . VAL A 1 167 ? 0.291 -18.940 14.716 1.00 62.22 167 VAL A C 1
ATOM 1312 O O . VAL A 1 167 ? 0.366 -19.924 15.448 1.00 62.22 167 VAL A O 1
ATOM 1315 N N . ARG A 1 168 ? 1.355 -18.138 14.543 1.00 60.72 168 ARG A N 1
ATOM 1316 C CA . ARG A 1 168 ? 2.657 -18.418 15.179 1.00 60.72 168 ARG A CA 1
ATOM 1317 C C . ARG A 1 168 ? 2.597 -18.246 16.710 1.00 60.72 168 ARG A C 1
ATOM 1319 O O . ARG A 1 168 ? 2.536 -17.111 17.180 1.00 60.72 168 ARG A O 1
ATOM 1326 N N . PRO A 1 169 ? 2.752 -19.326 17.508 1.00 47.97 169 PRO A N 1
ATOM 1327 C CA . PRO A 1 169 ? 2.552 -19.299 18.966 1.00 47.97 169 PRO A CA 1
ATOM 1328 C C . PRO A 1 169 ? 3.584 -18.487 19.770 1.00 47.97 169 PRO A C 1
ATOM 1330 O O . PRO A 1 169 ? 3.422 -18.316 20.974 1.00 47.97 169 PRO A O 1
ATOM 1333 N N . GLY A 1 170 ? 4.653 -18.000 19.132 1.00 51.25 170 GLY A N 1
ATOM 1334 C CA . GLY A 1 170 ? 5.697 -17.185 19.768 1.00 51.25 170 GLY A CA 1
ATOM 1335 C C . GLY A 1 170 ? 5.543 -15.679 19.551 1.00 5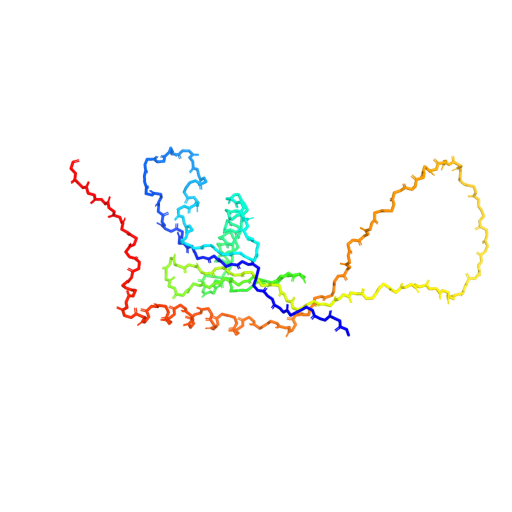1.25 170 GLY A C 1
ATOM 1336 O O . GLY A 1 170 ? 6.173 -14.895 20.254 1.00 51.25 170 GLY A O 1
ATOM 1337 N N . LEU A 1 171 ? 4.689 -15.266 18.612 1.00 49.47 171 LEU A N 1
ATOM 1338 C CA . LEU A 1 171 ? 4.331 -13.871 18.414 1.00 49.47 171 LEU A CA 1
ATOM 1339 C C . LEU A 1 171 ? 2.922 -13.704 18.978 1.00 49.47 171 LEU A C 1
ATOM 1341 O O . LEU A 1 171 ? 1.935 -13.659 18.245 1.00 49.47 171 LEU A O 1
ATOM 1345 N N . ARG A 1 172 ? 2.827 -13.666 20.321 1.00 42.12 172 ARG A N 1
ATOM 1346 C CA . ARG A 1 172 ? 1.651 -13.086 20.989 1.00 42.12 172 ARG A CA 1
ATOM 1347 C C . ARG A 1 172 ? 1.304 -11.819 20.215 1.00 42.12 172 ARG A C 1
ATOM 1349 O O . ARG A 1 172 ? 2.234 -11.102 19.839 1.00 42.12 172 ARG A O 1
ATOM 1356 N N . ARG A 1 173 ? 0.002 -11.607 19.964 1.00 42.22 173 ARG A N 1
ATOM 1357 C CA . ARG A 1 173 ? -0.596 -10.369 19.425 1.00 42.22 173 ARG A CA 1
ATOM 1358 C C . ARG A 1 173 ? 0.378 -9.213 19.636 1.00 42.22 173 ARG A C 1
ATOM 1360 O O . ARG A 1 173 ? 0.810 -9.102 20.785 1.00 42.22 173 ARG A O 1
ATOM 1367 N N . PRO A 1 174 ? 0.735 -8.385 18.636 1.00 44.22 174 PRO A N 1
ATOM 1368 C CA . PRO A 1 174 ? 1.444 -7.159 18.948 1.00 44.22 174 PRO A CA 1
ATOM 1369 C C . PRO A 1 174 ? 0.544 -6.407 19.924 1.00 44.22 174 PRO A C 1
ATOM 1371 O O . PRO A 1 174 ? -0.446 -5.784 19.549 1.00 44.22 174 PRO A O 1
ATOM 1374 N N . THR A 1 175 ? 0.841 -6.565 21.210 1.00 44.25 175 THR A N 1
ATOM 1375 C CA . THR A 1 175 ? 0.465 -5.657 22.256 1.00 44.25 175 THR A CA 1
ATOM 1376 C C . THR A 1 175 ? 1.207 -4.421 21.814 1.00 44.25 175 THR A C 1
ATOM 1378 O O . THR A 1 175 ? 2.390 -4.254 22.099 1.00 44.25 175 THR A O 1
ATOM 1381 N N . ILE A 1 176 ? 0.534 -3.615 20.996 1.00 51.62 176 ILE A N 1
ATOM 1382 C CA . ILE A 1 176 ? 0.788 -2.193 20.915 1.00 51.62 176 ILE A CA 1
ATOM 1383 C C . ILE A 1 176 ? 0.565 -1.773 22.361 1.00 51.62 176 ILE A C 1
ATOM 1385 O O . ILE A 1 176 ? -0.568 -1.644 22.822 1.00 51.62 176 ILE A O 1
ATOM 1389 N N . ALA A 1 177 ? 1.649 -1.817 23.130 1.00 40.03 177 ALA A N 1
ATOM 1390 C CA . ALA A 1 177 ? 1.646 -1.543 24.541 1.00 40.03 177 ALA A CA 1
ATOM 1391 C C . ALA A 1 177 ? 1.349 -0.056 24.648 1.00 40.03 177 ALA A C 1
ATOM 1393 O O . ALA A 1 177 ? 2.243 0.780 24.590 1.00 40.03 177 ALA A O 1
ATOM 1394 N N . LEU A 1 178 ? 0.061 0.261 24.761 1.00 41.22 178 LEU A N 1
ATOM 1395 C CA . LEU A 1 178 ? -0.397 1.431 25.476 1.00 41.22 178 LEU A CA 1
ATOM 1396 C C . LEU A 1 178 ? 0.139 1.273 26.899 1.00 41.22 178 LEU A C 1
ATOM 1398 O O . LEU A 1 178 ? -0.520 0.720 27.776 1.00 41.22 178 LEU A O 1
ATOM 1402 N N . THR A 1 179 ? 1.377 1.707 27.119 1.00 39.12 179 THR A N 1
ATOM 1403 C CA . THR A 1 179 ? 1.890 2.008 28.449 1.00 39.12 179 THR A CA 1
ATOM 1404 C C . THR A 1 179 ? 1.187 3.276 28.919 1.00 39.12 179 THR A C 1
ATOM 1406 O O . THR A 1 179 ? 1.766 4.357 28.935 1.00 39.12 179 THR A O 1
ATOM 1409 N N . ALA A 1 180 ? -0.091 3.144 29.267 1.00 45.66 180 ALA A N 1
ATOM 1410 C CA . ALA A 1 180 ? -0.703 3.992 30.267 1.00 45.66 180 ALA A CA 1
ATOM 1411 C C . ALA A 1 180 ? -0.224 3.444 31.614 1.00 45.66 180 ALA A C 1
ATOM 1413 O O . ALA A 1 180 ? -0.801 2.504 32.156 1.00 45.66 180 ALA A O 1
ATOM 1414 N N . THR A 1 181 ? 0.898 3.976 32.098 1.00 43.31 181 THR A N 1
ATOM 1415 C CA . THR A 1 181 ? 1.286 3.799 33.497 1.00 43.31 181 THR A CA 1
ATOM 1416 C C . THR A 1 181 ? 0.930 5.093 34.197 1.00 43.31 181 THR A C 1
ATOM 1418 O O . THR A 1 181 ? 1.639 6.087 34.094 1.00 43.31 181 THR A O 1
ATOM 1421 N N . ASP A 1 182 ? -0.242 5.047 34.815 1.00 39.47 182 ASP A N 1
ATOM 1422 C CA . ASP A 1 182 ? -0.656 5.832 35.967 1.00 39.47 182 ASP A CA 1
ATOM 1423 C C . ASP A 1 182 ? 0.496 5.974 36.978 1.00 39.47 182 ASP A C 1
ATOM 1425 O O . ASP A 1 182 ? 0.990 4.955 37.474 1.00 39.47 182 ASP A O 1
ATOM 1429 N N . ARG A 1 183 ? 0.940 7.215 37.218 1.00 39.16 183 ARG A N 1
ATOM 1430 C CA . ARG A 1 183 ? 1.453 7.757 38.489 1.00 39.16 183 ARG A CA 1
ATOM 1431 C C . ARG A 1 183 ? 1.422 9.279 38.467 1.00 39.16 183 ARG A C 1
ATOM 1433 O O . ARG A 1 183 ? 1.816 9.852 37.427 1.00 39.16 183 ARG A O 1
#

pLDDT: mean 74.2, std 21.94, range [25.83, 94.5]

Radius of gyration: 24.8 Å; chains: 1; bounding box: 45×52×92 Å

Foldseek 3Di:
DDKAAKDWFKKWKFFLVFAQDDPDDPPPVLSRLVRRTPDMDGPDPDDDSVRVSVVVVVVVVQQVVQCVVPVPDTDAWDDDQFWIWGWDDLDVRIIMITIMGHMKDFDDPPPPDDDDDDDDDDDDDDDDDDDDDDDDPDPTDIGGDPVSDDSVVVRVCVNVVVVVVVPPPVPDDPCPPPPPDDD

Sequence (183 aa):
MSRVPPGLLYLTIYNPTLRPTGFVSPDDEDAEEQAHILFYTSRERAVSRDRMLRQVGLAKALVNFSEMFSATEPCNSIHSQSKRLVMVSPEPNFWIHAAIEPAKSLRPVVDTAKSKGKSKDGAKAKVRVKDKGKAKEEPPVYDYHDGSVHDSALCAHLKRGYETFKVRPGLRRPTIALTATDR

Organism: Piloderma croceum (strain F 1598) (NCBI:txid765440)

InterPro domains:
  IPR013176 Vacuolar fusion protein Ccz1 [PTHR13056] (3-166)
  IPR043987 CCZ1/INTU/HSP4, first Longin domain [PF19031] (27-167)